Protein AF-A0A1J5DU64-F1 (afdb_monomer_lite)

Radius of gyration: 11.4 Å; chains: 1; bounding box: 25×26×28 Å

pLDDT: mean 87.29, std 5.84, range [60.0, 93.44]

Secondary structure (DSSP, 8-state):
-HHHHHHHTT----SS--TT-B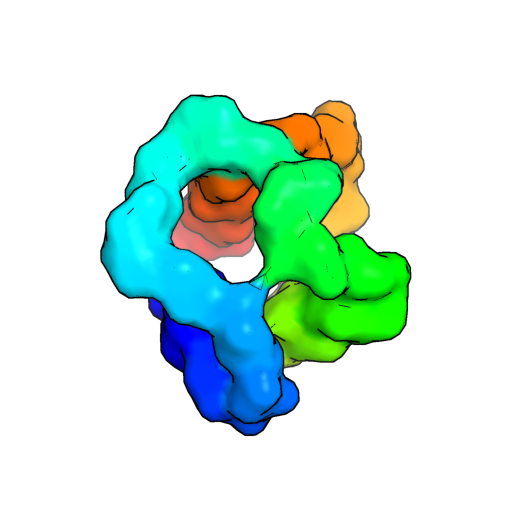GGGTT--HHHHHHHHHHHHHHHTSPPPP-SSPP-BHHHHHHHHHHTS--

Sequence (71 aa):
MLQQAAESLELEWPEALSPSTRLSQLDLDSIDMFALLGCVETQIGRTLPDPTPRPETLGELIAWIASSTPP

Structure (mmCIF, N/CA/C/O backbone):
data_AF-A0A1J5DU64-F1
#
_entry.id   AF-A0A1J5DU64-F1
#
loop_
_atom_site.group_PDB
_atom_site.id
_atom_site.type_symbol
_atom_site.label_atom_id
_atom_site.label_alt_id
_atom_site.label_comp_id
_ato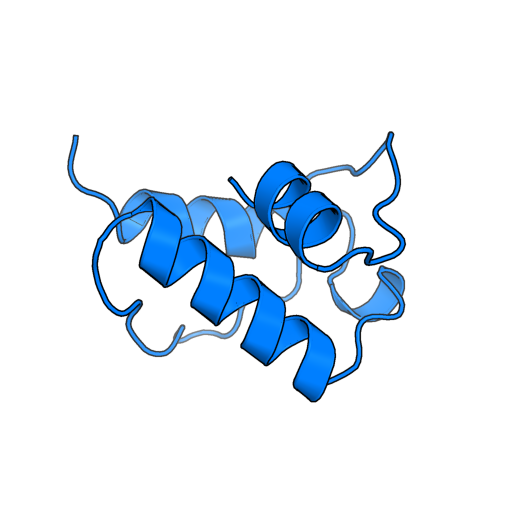m_site.label_asym_id
_atom_site.label_entity_id
_atom_site.label_seq_id
_atom_site.pdbx_PDB_ins_code
_atom_site.Cartn_x
_atom_site.Cartn_y
_atom_site.Cartn_z
_atom_site.occupancy
_atom_site.B_iso_or_equiv
_atom_site.auth_seq_id
_atom_site.auth_comp_id
_atom_site.auth_asym_id
_atom_site.auth_atom_id
_atom_site.pdbx_PDB_model_num
ATOM 1 N N . MET A 1 1 ? 5.849 -1.637 7.103 1.00 84.75 1 MET A N 1
ATOM 2 C CA . MET A 1 1 ? 4.455 -1.539 6.626 1.00 84.75 1 MET A CA 1
ATOM 3 C C . MET A 1 1 ? 4.318 -2.100 5.222 1.00 84.75 1 MET A C 1
ATOM 5 O O . MET A 1 1 ? 3.928 -3.245 5.136 1.00 84.75 1 MET A O 1
ATOM 9 N N . LEU A 1 2 ? 4.699 -1.399 4.143 1.00 86.38 2 LEU A N 1
ATOM 10 C CA . LEU A 1 2 ? 4.488 -1.919 2.775 1.00 86.38 2 LEU A CA 1
ATOM 11 C C . LEU A 1 2 ? 5.234 -3.228 2.475 1.00 86.38 2 LEU A C 1
ATOM 13 O O . LEU A 1 2 ? 4.607 -4.173 2.025 1.00 86.38 2 LEU A O 1
ATOM 17 N N . GLN A 1 3 ? 6.526 -3.318 2.807 1.00 87.00 3 GLN A N 1
ATOM 18 C CA . GLN A 1 3 ? 7.279 -4.571 2.656 1.00 87.00 3 GLN A CA 1
ATOM 19 C C . GLN A 1 3 ? 6.646 -5.713 3.466 1.00 87.00 3 GLN A C 1
ATOM 21 O O . GLN A 1 3 ? 6.348 -6.757 2.914 1.00 87.00 3 GLN A O 1
ATOM 26 N N . GLN A 1 4 ? 6.318 -5.471 4.738 1.00 86.50 4 GLN A N 1
ATOM 27 C CA . GLN A 1 4 ? 5.640 -6.464 5.584 1.00 86.50 4 GLN A CA 1
ATOM 28 C C . GLN A 1 4 ? 4.245 -6.856 5.078 1.00 86.50 4 GLN A C 1
ATOM 30 O O . GLN A 1 4 ? 3.833 -8.002 5.235 1.00 86.50 4 GLN A O 1
ATOM 35 N N . ALA A 1 5 ? 3.500 -5.911 4.499 1.00 90.25 5 ALA A N 1
ATOM 36 C CA . ALA A 1 5 ? 2.218 -6.182 3.860 1.00 90.25 5 ALA A CA 1
ATOM 37 C C . ALA A 1 5 ? 2.407 -7.089 2.641 1.00 90.25 5 ALA A C 1
ATOM 39 O O . ALA A 1 5 ? 1.670 -8.055 2.493 1.00 90.25 5 ALA A O 1
ATOM 40 N N . ALA A 1 6 ? 3.426 -6.820 1.823 1.00 90.38 6 ALA A N 1
ATOM 41 C CA . ALA A 1 6 ? 3.771 -7.658 0.684 1.00 90.38 6 ALA A CA 1
ATOM 42 C C . ALA A 1 6 ? 4.212 -9.063 1.121 1.00 90.38 6 ALA A C 1
ATOM 44 O O . ALA A 1 6 ? 3.704 -10.044 0.594 1.00 90.38 6 ALA A O 1
ATOM 45 N N . GLU A 1 7 ? 5.063 -9.169 2.147 1.00 89.75 7 GLU A N 1
ATOM 46 C CA . GLU A 1 7 ? 5.483 -10.448 2.739 1.00 89.75 7 GLU A CA 1
ATOM 47 C C . GLU A 1 7 ? 4.290 -11.248 3.282 1.00 89.75 7 GLU A C 1
ATOM 49 O O . GLU A 1 7 ? 4.214 -12.457 3.086 1.00 89.75 7 GLU A O 1
ATOM 54 N N . SER A 1 8 ? 3.327 -10.579 3.925 1.00 89.88 8 SER A N 1
ATOM 55 C CA . SER A 1 8 ? 2.111 -11.223 4.449 1.00 89.88 8 SER A CA 1
ATOM 56 C C . SER A 1 8 ? 1.191 -11.753 3.347 1.00 89.88 8 SER A C 1
ATOM 58 O O . SER A 1 8 ? 0.380 -12.639 3.604 1.00 89.88 8 SER A O 1
ATOM 60 N N . LEU A 1 9 ? 1.293 -11.184 2.147 1.00 89.06 9 LEU A N 1
ATOM 61 C CA . LEU A 1 9 ? 0.525 -11.562 0.964 1.00 89.06 9 LEU A CA 1
ATOM 62 C C . LEU A 1 9 ? 1.317 -12.472 0.020 1.00 89.06 9 LEU A C 1
ATOM 64 O O . LEU A 1 9 ? 0.826 -12.780 -1.060 1.00 89.06 9 LEU A O 1
ATOM 68 N N . GLU A 1 10 ? 2.529 -12.880 0.414 1.00 90.25 10 GLU A N 1
ATOM 69 C CA . GLU A 1 10 ? 3.439 -13.686 -0.407 1.00 90.25 10 GLU A CA 1
ATOM 70 C C . GLU A 1 10 ? 3.727 -13.045 -1.784 1.00 90.25 10 GLU A C 1
ATOM 72 O O . GLU A 1 10 ? 3.991 -13.740 -2.763 1.00 90.25 10 GLU A O 1
ATOM 77 N N . LEU A 1 11 ? 3.684 -11.708 -1.859 1.00 87.94 11 LEU A N 1
ATOM 78 C CA . LEU A 1 11 ? 3.955 -10.945 -3.078 1.00 87.94 11 LEU A CA 1
ATOM 79 C C . LEU A 1 11 ? 5.461 -10.833 -3.328 1.00 87.94 11 LEU A C 1
ATOM 81 O O . LEU A 1 11 ? 6.255 -10.661 -2.397 1.00 87.94 11 LEU A O 1
ATOM 85 N N . GLU A 1 12 ? 5.852 -10.845 -4.602 1.00 84.69 12 GLU A N 1
ATOM 86 C CA . GLU A 1 12 ? 7.232 -10.587 -5.006 1.00 84.69 12 GLU A CA 1
ATOM 87 C C . GLU A 1 12 ? 7.594 -9.120 -4.731 1.00 84.69 12 GLU A C 1
ATOM 89 O O . GLU A 1 12 ? 7.297 -8.214 -5.507 1.00 84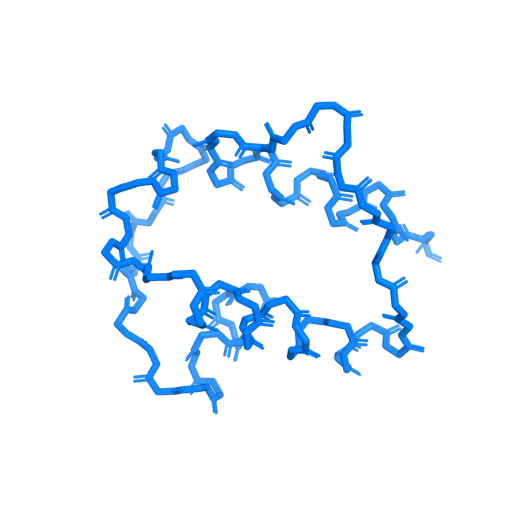.69 12 GLU A O 1
ATOM 94 N N . TRP A 1 13 ? 8.233 -8.874 -3.585 1.00 85.50 13 TRP A N 1
ATOM 95 C CA . TRP A 1 13 ? 8.660 -7.541 -3.173 1.00 85.50 13 TRP A CA 1
ATOM 96 C C . TRP A 1 13 ? 10.177 -7.389 -3.311 1.00 85.50 13 TRP A C 1
ATOM 98 O O . TRP A 1 13 ? 10.925 -8.060 -2.593 1.00 85.50 13 TRP A O 1
ATOM 108 N N . PRO A 1 14 ? 10.677 -6.503 -4.189 1.00 82.88 14 PRO A N 1
ATOM 109 C CA . PRO A 1 14 ? 12.115 -6.332 -4.349 1.00 82.88 14 PRO A CA 1
ATOM 110 C C . PRO A 1 14 ? 12.769 -5.824 -3.056 1.00 82.88 14 PRO A C 1
ATOM 112 O O . PRO A 1 14 ? 12.307 -4.861 -2.445 1.00 82.88 14 PRO A O 1
ATOM 115 N N . GLU A 1 15 ? 13.887 -6.431 -2.650 1.00 76.88 15 GLU A N 1
ATOM 116 C CA . GLU A 1 15 ? 14.609 -6.023 -1.431 1.00 76.88 15 GLU A CA 1
ATOM 117 C C . GLU A 1 15 ? 15.219 -4.615 -1.548 1.00 76.88 15 GLU A C 1
ATOM 119 O O . GLU A 1 15 ? 15.354 -3.897 -0.559 1.00 76.88 15 GLU A O 1
ATOM 124 N N . ALA A 1 16 ? 15.568 -4.197 -2.768 1.00 78.62 16 ALA A N 1
ATOM 125 C CA . ALA A 1 16 ? 16.210 -2.919 -3.055 1.00 78.62 16 ALA A CA 1
ATOM 126 C C . ALA A 1 16 ? 15.276 -1.985 -3.838 1.00 78.62 16 ALA A C 1
ATOM 128 O O . ALA A 1 16 ? 15.507 -1.686 -5.012 1.00 78.62 16 ALA A O 1
ATOM 129 N N . LEU A 1 17 ? 14.212 -1.512 -3.189 1.00 84.25 17 LEU A N 1
ATOM 130 C CA . LEU A 1 17 ? 13.350 -0.479 -3.761 1.00 84.25 17 LEU A CA 1
ATOM 131 C C . LEU A 1 17 ? 13.834 0.922 -3.398 1.00 84.25 17 LEU A C 1
ATOM 133 O O . LEU A 1 17 ? 14.058 1.250 -2.234 1.00 84.25 17 LEU A O 1
ATOM 137 N N . SER A 1 18 ? 13.944 1.774 -4.415 1.00 89.12 18 SER A N 1
ATOM 138 C CA . SER A 1 18 ? 14.162 3.203 -4.229 1.00 89.12 18 SER A CA 1
ATOM 139 C C . SER A 1 18 ? 12.815 3.909 -4.037 1.00 89.12 18 SER A C 1
ATOM 141 O O . SER A 1 18 ? 11.828 3.515 -4.660 1.00 89.12 18 SER A O 1
ATOM 143 N N . PRO A 1 19 ? 12.743 5.006 -3.261 1.00 88.12 19 PRO A N 1
ATOM 144 C CA . PRO A 1 19 ? 11.556 5.861 -3.220 1.00 88.12 19 PRO A CA 1
ATOM 145 C C . PRO A 1 19 ? 11.140 6.365 -4.610 1.00 88.12 19 PRO A C 1
ATOM 147 O O . PRO A 1 19 ? 9.962 6.591 -4.859 1.00 88.12 19 PRO A O 1
ATOM 150 N N . SER A 1 20 ? 12.094 6.502 -5.534 1.00 91.38 20 SER A N 1
ATOM 151 C CA . SER A 1 20 ? 11.832 6.917 -6.916 1.00 91.38 20 SER A CA 1
ATOM 152 C C . SER A 1 20 ? 11.354 5.779 -7.826 1.00 91.38 20 SER A C 1
ATOM 154 O O . SER A 1 20 ? 11.069 6.029 -8.997 1.00 91.38 20 SER A O 1
ATOM 156 N N . THR A 1 21 ? 11.302 4.533 -7.336 1.00 91.75 21 THR A N 1
ATOM 157 C CA . THR A 1 21 ? 10.787 3.396 -8.108 1.00 91.75 21 THR A CA 1
ATOM 158 C C . THR A 1 21 ? 9.313 3.625 -8.419 1.00 91.75 21 THR A C 1
ATOM 160 O O . THR A 1 21 ? 8.528 3.956 -7.528 1.00 91.75 21 THR A O 1
ATOM 163 N N . ARG A 1 22 ? 8.925 3.451 -9.685 1.00 91.06 22 ARG A N 1
ATOM 164 C CA . ARG A 1 22 ? 7.524 3.582 -10.098 1.00 91.06 22 ARG A CA 1
ATOM 165 C C . ARG A 1 22 ? 6.728 2.363 -9.657 1.00 91.06 22 ARG A C 1
ATOM 167 O O . ARG A 1 22 ? 7.212 1.242 -9.779 1.00 91.06 22 ARG A O 1
ATOM 174 N N . LEU A 1 23 ? 5.484 2.568 -9.231 1.00 88.94 23 LEU A N 1
ATOM 175 C CA . LEU A 1 23 ? 4.603 1.464 -8.835 1.00 88.94 23 LEU A CA 1
ATOM 176 C C . LEU A 1 23 ? 4.348 0.492 -9.996 1.00 88.94 23 LEU A C 1
ATOM 178 O O . LEU A 1 23 ? 4.278 -0.711 -9.782 1.00 88.94 23 LEU A O 1
ATOM 182 N N . SER A 1 24 ? 4.324 0.990 -11.236 1.00 87.88 24 SER A N 1
ATOM 183 C CA . SER A 1 24 ? 4.203 0.157 -12.440 1.00 87.88 24 SER A CA 1
ATOM 184 C C . SER A 1 24 ? 5.394 -0.774 -12.698 1.00 87.88 24 SER A C 1
ATOM 186 O O . SER A 1 24 ? 5.300 -1.634 -13.565 1.00 87.88 24 SER A O 1
ATOM 188 N N . GLN A 1 25 ? 6.516 -0.603 -11.990 1.00 88.81 25 GLN A N 1
ATOM 189 C CA . GLN A 1 25 ? 7.685 -1.485 -12.086 1.00 88.81 25 GLN A CA 1
ATOM 190 C C . GLN A 1 25 ? 7.649 -2.637 -11.078 1.00 88.81 25 GLN A C 1
ATOM 192 O O . GLN A 1 25 ? 8.503 -3.512 -11.157 1.00 88.81 25 GLN A O 1
ATOM 197 N N . LEU A 1 26 ? 6.713 -2.623 -10.124 1.00 84.25 26 LEU A N 1
ATOM 198 C CA . LEU A 1 26 ? 6.607 -3.648 -9.083 1.00 84.25 26 LEU A CA 1
ATOM 199 C C . LEU A 1 26 ? 5.880 -4.916 -9.561 1.00 84.25 26 LEU A C 1
ATOM 201 O O . LEU A 1 26 ? 5.717 -5.825 -8.765 1.00 84.25 26 LEU A O 1
ATOM 205 N N . ASP A 1 27 ? 5.434 -4.954 -10.825 1.00 83.94 27 ASP A N 1
ATOM 206 C CA . ASP A 1 27 ? 4.607 -6.031 -11.407 1.00 83.94 27 ASP A CA 1
ATOM 207 C C . ASP A 1 27 ? 3.390 -6.404 -10.532 1.00 83.94 27 ASP A C 1
ATOM 209 O O . ASP A 1 27 ? 2.930 -7.536 -10.502 1.00 83.94 27 ASP A O 1
ATOM 213 N N . LEU A 1 28 ? 2.867 -5.418 -9.792 1.00 86.19 28 LEU A N 1
ATOM 214 C CA . LEU A 1 28 ? 1.672 -5.568 -8.969 1.00 86.19 28 LEU A CA 1
ATOM 215 C C . LEU A 1 28 ? 0.455 -5.237 -9.817 1.00 86.19 28 LEU A C 1
ATOM 217 O O . LEU A 1 28 ? 0.322 -4.109 -10.315 1.00 86.19 28 LEU A O 1
ATOM 221 N N . ASP A 1 29 ? -0.450 -6.197 -9.955 1.00 87.25 29 ASP A N 1
ATOM 222 C CA . ASP A 1 29 ? -1.718 -5.932 -10.607 1.00 87.25 29 ASP A CA 1
ATOM 223 C C . ASP A 1 29 ? -2.665 -5.121 -9.692 1.00 87.25 29 ASP A C 1
ATOM 225 O O . ASP A 1 29 ? -2.345 -4.720 -8.566 1.00 87.25 29 ASP A O 1
ATOM 229 N N . SER A 1 30 ? -3.856 -4.797 -10.202 1.00 84.94 30 SER A N 1
ATOM 230 C CA . SER A 1 30 ? -4.829 -4.003 -9.437 1.00 84.94 30 SER A CA 1
ATOM 231 C C . SER A 1 30 ? -5.386 -4.739 -8.212 1.00 84.94 30 SER A C 1
ATOM 233 O O . SER A 1 30 ? -5.810 -4.084 -7.260 1.00 84.94 30 SER A O 1
ATOM 235 N N . ILE A 1 31 ? -5.409 -6.072 -8.235 1.00 89.19 31 ILE A N 1
ATOM 236 C CA . ILE A 1 31 ? -5.857 -6.927 -7.134 1.00 89.19 31 ILE A CA 1
ATOM 237 C C . ILE A 1 31 ? -4.764 -6.983 -6.068 1.00 89.19 31 ILE A C 1
ATOM 239 O O . ILE A 1 31 ? -5.066 -6.744 -4.899 1.00 89.19 31 ILE A O 1
ATOM 243 N N . ASP A 1 32 ? -3.510 -7.200 -6.464 1.00 90.62 32 ASP A N 1
ATOM 244 C CA . ASP A 1 32 ? -2.366 -7.231 -5.550 1.00 90.62 32 ASP A CA 1
ATOM 245 C C . ASP A 1 32 ? -2.209 -5.900 -4.823 1.00 90.62 32 ASP A C 1
ATOM 247 O O . ASP A 1 32 ? -2.054 -5.860 -3.604 1.00 90.62 32 ASP A O 1
ATOM 251 N N . MET A 1 33 ? -2.332 -4.786 -5.552 1.00 88.62 33 MET A N 1
ATOM 252 C CA . MET A 1 33 ? -2.284 -3.451 -4.959 1.00 88.62 33 MET A CA 1
ATOM 253 C C . MET A 1 33 ? -3.419 -3.236 -3.950 1.00 88.62 33 MET A C 1
ATOM 255 O O . MET A 1 33 ? -3.201 -2.671 -2.878 1.00 88.62 33 MET A O 1
ATOM 259 N N . PHE A 1 34 ? -4.634 -3.696 -4.262 1.00 89.88 34 PHE A N 1
ATOM 260 C CA . PHE A 1 34 ? -5.766 -3.585 -3.346 1.00 89.88 34 PHE A CA 1
ATOM 261 C C . PHE A 1 34 ? -5.564 -4.442 -2.088 1.00 89.88 34 PHE A C 1
ATOM 263 O O . PHE A 1 34 ? -5.801 -3.969 -0.976 1.00 89.88 34 PHE A O 1
ATOM 270 N N . ALA A 1 35 ? -5.071 -5.672 -2.246 1.00 91.94 35 ALA A N 1
ATOM 271 C CA . ALA A 1 35 ? -4.741 -6.553 -1.132 1.00 91.94 35 ALA A CA 1
ATOM 272 C C . ALA A 1 35 ? -3.627 -5.958 -0.255 1.00 91.94 35 ALA A C 1
ATOM 274 O O . ALA A 1 35 ? -3.752 -5.939 0.972 1.00 91.94 35 ALA A O 1
ATOM 275 N N . LEU A 1 36 ? -2.578 -5.409 -0.876 1.00 92.19 36 LEU A N 1
ATOM 276 C CA . LEU A 1 36 ? -1.465 -4.737 -0.207 1.00 92.19 36 LEU A CA 1
ATOM 277 C C . LEU A 1 36 ? -1.965 -3.579 0.657 1.00 92.19 36 LEU A C 1
ATOM 279 O O . LEU A 1 36 ? -1.638 -3.507 1.843 1.00 92.19 36 LEU A O 1
ATOM 283 N N . LEU A 1 37 ? -2.794 -2.703 0.084 1.00 90.81 37 LEU A N 1
ATOM 284 C CA . LEU A 1 37 ? -3.400 -1.589 0.808 1.00 90.81 37 LEU A CA 1
ATOM 285 C C . LEU A 1 37 ? -4.292 -2.082 1.949 1.00 90.81 37 LEU A C 1
ATOM 287 O O . LEU A 1 37 ? -4.138 -1.595 3.063 1.00 90.81 37 LEU A O 1
ATOM 291 N N . GLY A 1 38 ? -5.133 -3.095 1.728 1.00 91.81 38 GLY A N 1
ATOM 292 C CA . GLY A 1 38 ? -5.966 -3.685 2.783 1.00 91.81 38 GLY A CA 1
ATOM 293 C C . GLY A 1 38 ? -5.154 -4.298 3.934 1.00 91.81 38 GLY A C 1
ATOM 294 O O . GLY A 1 38 ? -5.529 -4.203 5.108 1.00 91.81 38 GLY A O 1
ATOM 295 N N . CYS A 1 39 ? -3.993 -4.883 3.635 1.00 92.81 39 CYS A N 1
ATOM 296 C CA . CYS A 1 39 ? -3.072 -5.366 4.658 1.00 92.81 39 CYS A CA 1
ATOM 297 C C . CYS A 1 39 ? -2.447 -4.198 5.441 1.00 92.81 39 CYS A C 1
ATOM 299 O O . CYS A 1 39 ? -2.387 -4.244 6.671 1.00 92.81 39 CYS A O 1
ATOM 301 N N . VAL A 1 40 ? -2.054 -3.114 4.762 1.00 91.06 40 VAL A N 1
ATOM 302 C CA . VAL A 1 40 ? -1.588 -1.883 5.424 1.00 91.06 40 VAL A CA 1
ATOM 303 C C . VAL A 1 40 ? -2.687 -1.286 6.308 1.00 91.06 40 VAL A C 1
ATOM 305 O O . VAL A 1 40 ? -2.409 -0.954 7.456 1.00 91.06 40 VAL A O 1
ATOM 308 N N . GLU A 1 41 ? -3.927 -1.204 5.826 1.00 92.06 41 GLU A N 1
ATOM 309 C CA . GLU A 1 41 ? -5.101 -0.749 6.586 1.00 92.06 41 GLU A CA 1
ATOM 310 C C . GLU A 1 41 ? -5.319 -1.574 7.858 1.00 92.06 41 GLU A C 1
ATOM 312 O O . GLU A 1 41 ? -5.560 -1.027 8.936 1.00 92.06 41 GLU A O 1
ATOM 317 N N . THR A 1 42 ? -5.160 -2.895 7.750 1.00 91.25 42 THR A N 1
ATOM 318 C CA . THR A 1 42 ? -5.227 -3.818 8.889 1.00 91.25 42 THR A CA 1
ATOM 319 C C . THR A 1 42 ? -4.102 -3.551 9.891 1.00 91.25 42 THR A C 1
ATOM 321 O O . THR A 1 42 ? -4.355 -3.512 11.094 1.00 91.25 42 THR A O 1
ATOM 324 N N . GLN A 1 43 ? -2.872 -3.311 9.420 1.00 88.31 43 GLN A N 1
ATOM 325 C CA . GLN A 1 43 ? -1.719 -3.004 10.278 1.00 88.31 43 GLN A CA 1
ATOM 326 C C . GLN A 1 43 ? -1.876 -1.668 11.020 1.00 88.31 43 GLN A C 1
ATOM 328 O O . GLN A 1 43 ? -1.492 -1.569 12.184 1.00 88.31 43 GLN A O 1
ATOM 333 N N . ILE A 1 44 ? -2.447 -0.647 10.372 1.00 87.75 44 ILE A N 1
ATOM 334 C CA . ILE A 1 44 ? -2.687 0.671 10.988 1.00 87.75 44 ILE A CA 1
ATOM 335 C C . ILE A 1 44 ? -4.025 0.749 11.743 1.00 87.75 44 ILE A C 1
ATOM 337 O O . ILE A 1 44 ? -4.293 1.752 12.403 1.00 87.75 44 ILE A O 1
ATOM 341 N N . GLY A 1 45 ? -4.874 -0.278 11.630 1.00 87.81 45 GLY A N 1
ATOM 342 C CA . GLY A 1 45 ? -6.181 -0.365 12.282 1.00 87.81 45 GLY A CA 1
ATOM 343 C C . GLY A 1 45 ? -7.246 0.586 11.724 1.00 87.81 45 GLY A C 1
ATOM 344 O O . GLY A 1 45 ? -8.172 0.947 12.452 1.00 87.81 45 GLY A O 1
ATOM 345 N N . ARG A 1 46 ? -7.126 1.031 10.467 1.00 86.50 46 ARG A N 1
ATOM 346 C CA . ARG A 1 46 ? -8.112 1.914 9.821 1.00 86.50 46 ARG A CA 1
ATOM 347 C C . ARG A 1 46 ? -8.048 1.866 8.298 1.00 86.50 46 ARG A C 1
ATOM 349 O O . ARG A 1 46 ? -7.021 1.524 7.728 1.00 86.50 46 ARG A O 1
ATOM 356 N N . THR A 1 47 ? -9.120 2.331 7.668 1.00 90.38 47 THR A N 1
ATOM 357 C CA . THR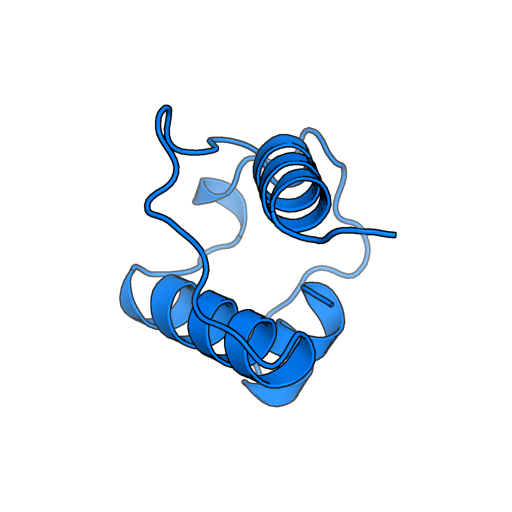 A 1 47 ? -9.201 2.540 6.219 1.00 90.38 47 THR A CA 1
ATOM 358 C C . THR A 1 47 ? -8.380 3.758 5.796 1.00 90.38 47 THR A C 1
ATOM 360 O O . THR A 1 47 ? -8.429 4.812 6.440 1.00 90.38 47 THR A O 1
ATOM 363 N N . LEU A 1 48 ? -7.623 3.612 4.716 1.00 88.06 48 LEU A N 1
ATOM 364 C CA . LEU A 1 48 ? -6.908 4.692 4.061 1.00 88.06 48 LEU A CA 1
ATOM 365 C C . LEU A 1 48 ? -7.880 5.460 3.142 1.00 88.06 48 LEU A C 1
ATOM 367 O O . LEU A 1 48 ? -8.747 4.855 2.513 1.00 88.06 48 LEU A O 1
ATOM 371 N N . PRO A 1 49 ? -7.787 6.798 3.061 1.00 88.12 49 PRO A N 1
ATOM 372 C CA . PRO A 1 49 ? -8.613 7.574 2.134 1.00 88.12 49 PRO A CA 1
ATOM 373 C C . PRO A 1 49 ? -8.266 7.253 0.668 1.00 88.12 49 PRO A C 1
ATOM 375 O O . PRO A 1 49 ? -7.230 6.670 0.388 1.00 88.12 49 PRO A O 1
ATOM 378 N N . ASP A 1 50 ? -9.081 7.660 -0.305 1.00 85.06 50 ASP A N 1
ATOM 379 C CA . ASP A 1 50 ? -8.650 7.545 -1.708 1.00 85.06 50 ASP A CA 1
ATOM 380 C C . ASP A 1 50 ? -7.498 8.540 -1.974 1.00 85.06 50 ASP A C 1
ATOM 382 O O . ASP A 1 50 ? -7.625 9.724 -1.630 1.00 85.06 50 ASP A O 1
ATOM 386 N N . PRO A 1 51 ? -6.352 8.105 -2.527 1.00 83.75 51 PRO A N 1
ATOM 387 C CA . PRO A 1 51 ? -5.252 9.012 -2.804 1.00 83.75 51 PRO A CA 1
ATOM 388 C C . PRO A 1 51 ? -5.566 9.916 -4.004 1.00 83.75 51 PRO A C 1
ATOM 390 O O . PRO A 1 51 ? -5.621 9.473 -5.154 1.00 83.75 51 PRO A O 1
ATOM 393 N N . THR A 1 52 ? -5.687 11.219 -3.744 1.00 84.69 52 THR A N 1
ATOM 394 C CA . THR A 1 52 ? -5.791 12.266 -4.774 1.00 84.69 52 THR A CA 1
ATOM 395 C C . THR A 1 52 ? -4.704 13.332 -4.587 1.00 84.69 52 THR A C 1
ATOM 397 O O . THR A 1 52 ? -4.787 14.091 -3.618 1.00 84.69 52 THR A O 1
ATOM 400 N N . PRO A 1 53 ? -3.720 13.452 -5.505 1.00 85.06 53 PRO A N 1
ATOM 401 C CA . PRO A 1 53 ? -3.507 12.626 -6.702 1.00 85.06 53 PRO A CA 1
ATOM 402 C C . PRO A 1 53 ? -3.068 11.191 -6.366 1.00 85.06 53 PRO A C 1
ATOM 404 O O . PRO A 1 53 ? -2.568 10.926 -5.274 1.00 85.06 53 PRO A O 1
ATOM 407 N N . ARG A 1 54 ? -3.248 10.266 -7.320 1.00 87.94 54 ARG A N 1
ATOM 408 C CA . ARG A 1 54 ? -2.776 8.883 -7.166 1.00 87.94 54 ARG A CA 1
ATOM 409 C C . ARG A 1 54 ? -1.243 8.857 -7.138 1.00 87.94 54 ARG A C 1
ATOM 411 O O . ARG A 1 54 ? -0.645 9.491 -8.006 1.00 87.94 54 ARG A O 1
ATOM 418 N N . PRO A 1 55 ? -0.614 8.124 -6.204 1.00 91.06 55 PRO A N 1
ATOM 419 C CA . PRO A 1 55 ? 0.835 7.987 -6.170 1.00 91.06 55 PRO A CA 1
ATOM 420 C C . PRO A 1 55 ? 1.325 7.251 -7.419 1.00 91.06 55 PRO A C 1
ATOM 422 O O . PRO A 1 55 ? 0.746 6.240 -7.816 1.00 91.06 55 PRO A O 1
ATOM 425 N N . GLU A 1 56 ? 2.403 7.741 -8.025 1.00 92.44 56 GLU A N 1
ATOM 426 C CA . GLU A 1 56 ? 3.041 7.098 -9.180 1.00 92.44 56 GLU A CA 1
ATOM 427 C C . GLU A 1 56 ? 4.304 6.334 -8.764 1.00 92.44 56 GLU A C 1
ATOM 429 O O . GLU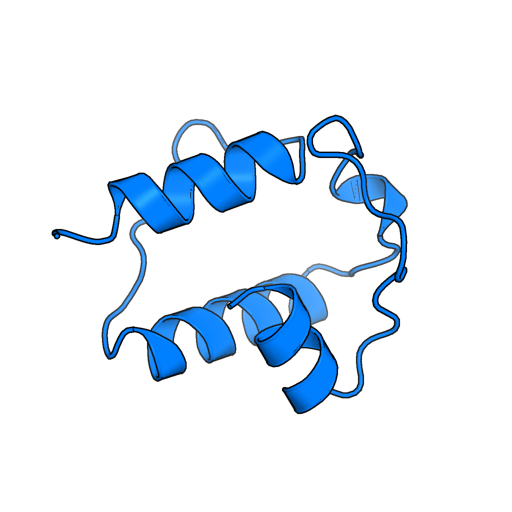 A 1 56 ? 4.708 5.360 -9.410 1.00 92.44 56 GLU A O 1
ATOM 434 N N . THR A 1 57 ? 4.922 6.763 -7.665 1.00 93.44 57 THR A N 1
ATOM 435 C CA . THR A 1 57 ? 6.145 6.190 -7.103 1.00 93.44 57 THR A CA 1
ATOM 436 C C . THR A 1 57 ? 5.924 5.573 -5.728 1.00 93.44 57 THR A C 1
ATOM 438 O O . THR A 1 57 ? 5.000 5.922 -4.989 1.00 93.44 57 THR A O 1
ATOM 441 N N . LEU A 1 58 ? 6.819 4.660 -5.354 1.00 91.38 58 LEU A N 1
ATOM 442 C CA . LEU A 1 58 ? 6.819 4.048 -4.031 1.00 91.38 58 LEU A CA 1
ATOM 443 C C . LEU A 1 58 ? 6.983 5.096 -2.921 1.00 91.38 58 LEU A C 1
ATOM 445 O O . LEU A 1 58 ? 6.336 4.999 -1.883 1.00 91.38 58 LEU A O 1
ATOM 449 N N . GLY A 1 59 ? 7.816 6.113 -3.141 1.00 90.69 59 GLY A N 1
ATOM 450 C CA . GLY A 1 59 ? 8.021 7.212 -2.202 1.00 90.69 59 GLY A CA 1
ATOM 451 C C . GLY A 1 59 ? 6.754 8.031 -1.974 1.00 90.69 59 GLY A C 1
ATOM 452 O O . GLY A 1 59 ? 6.437 8.339 -0.828 1.00 90.69 59 GLY A O 1
ATOM 453 N N . GLU A 1 60 ? 5.996 8.331 -3.032 1.00 92.88 60 GLU A N 1
ATOM 454 C CA . GLU A 1 60 ? 4.700 9.011 -2.916 1.00 92.88 60 GLU A CA 1
ATOM 455 C C . GLU A 1 60 ? 3.676 8.154 -2.175 1.00 92.88 60 GLU A C 1
ATOM 457 O O . GLU A 1 60 ? 2.980 8.664 -1.300 1.00 92.88 60 GLU A O 1
ATOM 462 N N . LEU A 1 61 ? 3.623 6.849 -2.467 1.00 91.38 61 LEU A N 1
ATOM 463 C CA . LEU A 1 61 ? 2.745 5.914 -1.766 1.00 91.38 61 LEU A CA 1
ATOM 464 C C . LEU A 1 61 ? 3.077 5.860 -0.267 1.00 91.38 61 LEU A C 1
ATOM 466 O O . LEU A 1 61 ? 2.184 5.989 0.569 1.00 91.38 61 LEU A O 1
ATOM 470 N N . ILE A 1 62 ? 4.361 5.727 0.084 1.00 89.75 62 ILE A N 1
ATOM 471 C CA . ILE A 1 62 ? 4.830 5.734 1.477 1.00 89.75 62 ILE A CA 1
ATOM 472 C C . ILE A 1 62 ? 4.474 7.056 2.158 1.00 89.75 62 ILE A C 1
ATOM 474 O O . ILE A 1 62 ? 3.939 7.044 3.266 1.00 89.75 62 ILE A O 1
ATOM 478 N N . ALA A 1 63 ? 4.762 8.189 1.514 1.00 90.19 63 ALA A N 1
ATOM 479 C CA . ALA A 1 63 ? 4.494 9.512 2.070 1.00 90.19 63 ALA A CA 1
ATOM 480 C C . ALA A 1 63 ? 2.995 9.741 2.298 1.00 90.19 63 ALA A C 1
ATOM 482 O O . ALA A 1 63 ? 2.608 10.326 3.308 1.00 90.19 63 ALA A O 1
ATOM 483 N N . TRP A 1 64 ?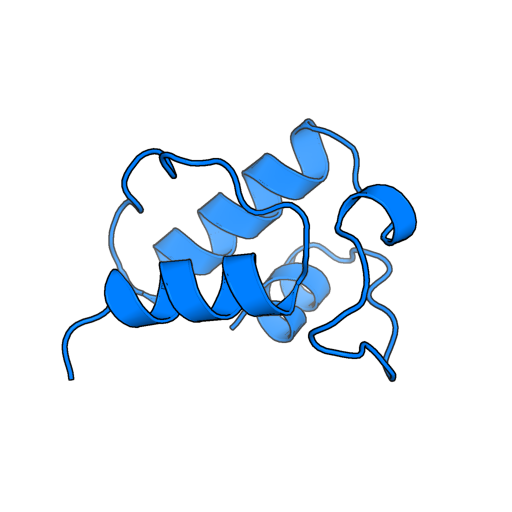 2.151 9.248 1.394 1.00 91.06 64 TRP A N 1
ATOM 484 C CA . TRP A 1 64 ? 0.701 9.324 1.517 1.00 91.06 64 TRP A CA 1
ATOM 485 C C . TRP A 1 64 ? 0.148 8.422 2.637 1.00 91.06 64 TRP A C 1
ATOM 487 O O . TRP A 1 64 ? -0.695 8.862 3.421 1.00 91.06 64 TRP A O 1
ATOM 497 N N . ILE A 1 65 ? 0.652 7.192 2.783 1.00 89.44 65 ILE A N 1
ATOM 498 C CA . ILE A 1 65 ? 0.289 6.328 3.921 1.00 89.44 65 ILE A CA 1
ATOM 499 C C . ILE A 1 65 ? 0.713 6.999 5.232 1.00 89.44 65 ILE A C 1
ATOM 501 O O . ILE A 1 65 ? -0.074 7.060 6.176 1.00 89.44 65 ILE A O 1
ATOM 505 N N . ALA A 1 66 ? 1.932 7.546 5.273 1.00 87.38 66 ALA A N 1
ATOM 506 C CA . ALA A 1 66 ? 2.478 8.216 6.445 1.00 87.38 66 ALA A CA 1
ATOM 507 C C . ALA A 1 66 ? 1.697 9.487 6.818 1.00 87.38 66 ALA A C 1
ATOM 509 O O . ALA A 1 66 ? 1.454 9.726 7.995 1.00 87.38 66 ALA A O 1
ATOM 510 N N . SER A 1 67 ? 1.256 10.290 5.845 1.00 86.00 67 SER A N 1
ATOM 511 C CA . SER A 1 67 ? 0.414 11.467 6.112 1.00 86.00 67 SER A CA 1
ATOM 512 C C . SER A 1 67 ? -0.997 11.087 6.560 1.00 86.00 67 SER A C 1
ATOM 514 O O . SER A 1 67 ? -1.633 11.821 7.316 1.00 86.00 67 SER A O 1
ATOM 516 N N . SER A 1 68 ? -1.462 9.910 6.142 1.00 81.88 68 SER A N 1
ATOM 517 C CA . SER A 1 68 ? -2.715 9.325 6.606 1.00 81.88 68 SER A CA 1
ATOM 518 C C . SER A 1 68 ? -2.592 8.739 8.015 1.00 81.88 68 SER A C 1
ATOM 520 O O . SER A 1 68 ? -3.621 8.443 8.619 1.00 81.88 68 SER A O 1
ATOM 522 N N . THR A 1 69 ? -1.377 8.594 8.565 1.00 73.44 69 THR A N 1
ATOM 523 C CA . THR A 1 69 ? -1.110 8.136 9.936 1.00 73.44 69 THR A CA 1
ATOM 524 C C . THR A 1 69 ? -0.721 9.274 10.886 1.00 73.44 69 THR A C 1
ATOM 526 O O . THR A 1 69 ? 0.334 9.869 10.694 1.00 73.44 69 THR A O 1
ATOM 529 N N . PRO A 1 70 ? -1.526 9.595 11.925 1.00 61.22 70 PRO A N 1
ATOM 530 C CA . PRO A 1 70 ? -1.110 10.525 12.970 1.00 61.22 70 PRO A CA 1
ATOM 531 C C . PRO A 1 70 ? 0.045 9.926 13.802 1.00 61.22 70 PRO A C 1
ATOM 533 O O . PRO A 1 70 ? 0.218 8.703 13.778 1.00 61.22 70 PRO A O 1
ATOM 536 N N . PRO A 1 71 ? 0.828 10.779 14.492 1.00 60.00 71 PRO A N 1
ATOM 537 C CA . PRO A 1 71 ? 1.985 10.374 15.295 1.00 60.00 71 PRO A CA 1
ATOM 538 C C . PRO A 1 71 ? 1.636 9.469 16.481 1.00 60.00 71 PRO A C 1
ATOM 540 O O . PRO A 1 71 ? 0.479 9.523 16.961 1.00 60.00 71 PRO A O 1
#

Foldseek 3Di:
DLVVLCVVVVHPDDPDFDQAAFPVVSPQDPVNVVSSQVSLCVVLVHHQDPDVVDDGGNNSVVVSSVVSDDD